Protein AF-A0A4Y3TXR5-F1 (afdb_monomer_lite)

Organism: NCBI:txid104098

Radius of gyration: 16.63 Å; chains: 1; bounding box: 45×36×45 Å

Sequence (121 aa):
MASTDSAPDADRPALVLLSPEGAGVYMGAVWWHALVQGLAAAVTGQDSWSFQVDGNEADGLPFAHVLDCGGSAVHAVMALRQGQQAVVLDAQDAQAMAARTLFRHAGGVVLASRPAIISPY

Secondary structure (DSSP, 8-state):
---------TTSPPPEEEPPTTHHHHT-HHHHHHHHHHHHHHHHT-------------S--SSEEEEE-TT-HHHHHHHHHTT--EEE----SHHHHHHHHHHHHTT-EEESS--S-----

Structure (mmCIF, N/CA/C/O backbone):
data_AF-A0A4Y3TXR5-F1
#
_entry.id   AF-A0A4Y3TXR5-F1
#
loop_
_atom_site.group_PDB
_atom_site.id
_atom_site.type_symbol
_atom_site.label_atom_id
_atom_site.label_alt_id
_atom_site.label_comp_id
_atom_site.label_asym_id
_atom_site.label_entity_id
_atom_site.label_seq_id
_atom_site.pdbx_PDB_ins_code
_atom_site.Cartn_x
_atom_site.Cartn_y
_atom_site.Cartn_z
_atom_site.occupancy
_atom_site.B_iso_or_equiv
_atom_site.auth_seq_id
_atom_site.auth_comp_id
_atom_site.auth_asym_id
_atom_site.auth_atom_id
_atom_site.pdbx_PDB_model_num
ATOM 1 N N . MET A 1 1 ? -31.670 -21.402 31.722 1.00 40.41 1 MET A N 1
ATOM 2 C CA . MET A 1 1 ? -30.860 -20.214 31.384 1.00 40.41 1 MET A CA 1
ATOM 3 C C . MET A 1 1 ? -29.739 -20.698 30.483 1.00 40.41 1 MET A C 1
ATOM 5 O O . MET A 1 1 ? -28.779 -21.255 30.990 1.00 40.41 1 MET A O 1
ATOM 9 N N . ALA A 1 2 ? -29.932 -20.638 29.165 1.00 38.31 2 ALA A N 1
ATOM 10 C CA . ALA A 1 2 ? -28.893 -20.976 28.197 1.00 38.31 2 ALA A CA 1
ATOM 11 C C . ALA A 1 2 ? -28.291 -19.658 27.712 1.00 38.31 2 ALA A C 1
ATOM 13 O O . ALA A 1 2 ? -29.005 -18.829 27.149 1.00 38.31 2 ALA A O 1
ATOM 14 N N . SER A 1 3 ? -27.017 -19.453 28.029 1.00 45.06 3 SER A N 1
ATOM 15 C CA . SER A 1 3 ? -26.212 -18.340 27.548 1.00 45.06 3 SER A CA 1
ATOM 16 C C . SER A 1 3 ? -26.111 -18.433 26.029 1.00 45.06 3 SER A C 1
ATOM 18 O O . SER A 1 3 ? -25.594 -19.414 25.503 1.00 45.06 3 SER A O 1
ATOM 20 N N . THR A 1 4 ? -26.636 -17.433 25.328 1.00 46.66 4 THR A N 1
ATOM 21 C CA . THR A 1 4 ? -26.326 -17.200 23.919 1.00 46.66 4 THR A CA 1
ATOM 22 C C . THR A 1 4 ? -24.864 -16.794 23.824 1.00 46.66 4 THR A C 1
ATOM 24 O O . THR A 1 4 ? -24.488 -15.687 24.204 1.00 46.66 4 THR A O 1
ATOM 27 N N . ASP A 1 5 ? -24.058 -17.741 23.366 1.00 43.84 5 ASP A N 1
ATOM 28 C CA . ASP A 1 5 ? -22.720 -17.536 22.837 1.00 43.84 5 ASP A CA 1
ATOM 29 C C . ASP A 1 5 ? -22.861 -16.658 21.582 1.00 43.84 5 ASP A C 1
ATOM 31 O O . ASP A 1 5 ? -23.285 -17.123 20.521 1.00 43.84 5 ASP A O 1
ATOM 35 N N . SER A 1 6 ? -22.657 -15.347 21.735 1.00 45.59 6 SER A N 1
ATOM 36 C CA . SER A 1 6 ? -22.600 -14.427 20.601 1.00 45.59 6 SER A CA 1
ATOM 37 C C . SER A 1 6 ? -21.316 -14.721 19.838 1.00 45.59 6 SER A C 1
ATOM 39 O O . SER A 1 6 ? -20.242 -14.259 20.221 1.00 45.59 6 SER A O 1
ATOM 41 N N . ALA A 1 7 ? -21.436 -15.504 18.766 1.00 48.53 7 ALA A N 1
ATOM 42 C CA . ALA A 1 7 ? -20.384 -15.652 17.774 1.00 48.53 7 ALA A CA 1
ATOM 43 C C . ALA A 1 7 ? -19.882 -14.256 17.351 1.00 48.53 7 ALA A C 1
ATOM 45 O O . ALA A 1 7 ? -20.708 -13.358 17.150 1.00 48.53 7 ALA A O 1
ATOM 46 N N . PRO A 1 8 ? -18.559 -14.038 17.228 1.00 47.16 8 PRO A N 1
ATOM 47 C CA . PRO A 1 8 ? -18.051 -12.791 16.683 1.00 47.16 8 PRO A CA 1
ATOM 48 C C . PRO A 1 8 ? -18.620 -12.607 15.274 1.00 47.16 8 PRO A C 1
ATOM 50 O O . PRO A 1 8 ? -18.648 -13.548 14.483 1.00 47.16 8 PRO A O 1
ATOM 53 N N . ASP A 1 9 ? -19.102 -11.393 15.023 1.00 47.28 9 ASP A N 1
ATOM 54 C CA . ASP A 1 9 ? -19.707 -10.869 13.798 1.00 47.28 9 ASP A CA 1
ATOM 55 C C . ASP A 1 9 ? -18.770 -11.063 12.586 1.00 47.28 9 ASP A C 1
ATOM 57 O O . ASP A 1 9 ? -18.048 -10.163 12.167 1.00 47.28 9 ASP A O 1
ATOM 61 N N . ALA A 1 10 ? -18.705 -12.295 12.076 1.00 50.12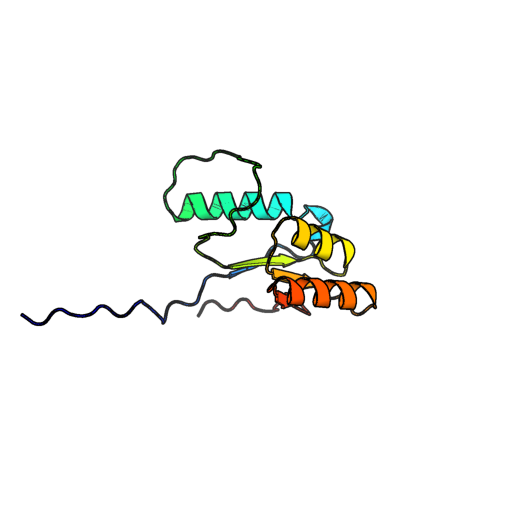 10 ALA A N 1
ATOM 62 C CA . ALA A 1 10 ? -17.794 -12.725 11.016 1.00 50.12 10 ALA A CA 1
ATOM 63 C C . ALA A 1 10 ? -18.252 -12.286 9.613 1.00 50.12 10 ALA A C 1
ATOM 65 O O . ALA A 1 10 ? -17.581 -12.597 8.631 1.00 50.12 10 ALA A O 1
ATOM 66 N N . ASP A 1 11 ? -19.384 -11.583 9.525 1.00 48.06 11 ASP A N 1
ATOM 67 C CA . ASP A 1 11 ? -20.047 -11.235 8.266 1.00 48.06 11 ASP A CA 1
ATOM 68 C C . ASP A 1 11 ? -19.889 -9.752 7.894 1.00 48.06 11 ASP A C 1
ATOM 70 O O . ASP A 1 11 ? -20.295 -9.323 6.814 1.00 48.06 11 ASP A O 1
ATOM 74 N N . ARG A 1 12 ? -19.257 -8.939 8.756 1.00 49.91 12 ARG A N 1
ATOM 75 C CA . ARG A 1 12 ? -18.958 -7.550 8.406 1.00 49.91 12 ARG A CA 1
ATOM 76 C C . ARG A 1 12 ? -17.692 -7.500 7.545 1.00 49.91 12 ARG A C 1
ATOM 78 O O . ARG A 1 12 ? -16.620 -7.865 8.035 1.00 49.91 12 ARG A O 1
ATOM 85 N N . PRO A 1 13 ? -17.762 -7.028 6.286 1.00 54.09 13 PRO A N 1
ATOM 86 C CA . PRO A 1 13 ? -16.573 -6.909 5.457 1.00 54.09 13 PRO A CA 1
ATOM 87 C C . PRO A 1 13 ? -15.577 -5.971 6.143 1.00 54.09 13 PRO A C 1
ATOM 89 O O . PRO A 1 13 ? -15.926 -4.853 6.532 1.00 54.09 13 PRO A O 1
ATOM 92 N N . ALA A 1 14 ? -14.339 -6.437 6.310 1.00 68.00 14 ALA A N 1
ATOM 93 C CA . ALA A 1 14 ? -13.271 -5.629 6.875 1.00 68.00 14 ALA A CA 1
ATOM 94 C C . ALA A 1 14 ? -13.107 -4.356 6.031 1.00 68.00 14 ALA A C 1
ATOM 96 O O . ALA A 1 14 ? -12.879 -4.428 4.821 1.00 68.00 14 ALA A O 1
ATOM 97 N N . LEU A 1 15 ? -13.252 -3.188 6.662 1.00 76.00 15 LEU A N 1
ATOM 98 C CA . LEU A 1 15 ? -13.052 -1.909 5.992 1.00 76.00 15 LEU A CA 1
ATOM 99 C C . LEU A 1 15 ? -11.587 -1.825 5.535 1.00 76.00 15 LEU A C 1
ATOM 101 O O . LEU A 1 15 ? -10.667 -2.098 6.308 1.00 76.00 15 LEU A O 1
ATOM 105 N N . VAL A 1 16 ? -11.378 -1.457 4.271 1.00 84.81 16 VAL A N 1
ATOM 106 C CA . VAL A 1 16 ? -10.049 -1.237 3.693 1.00 84.81 16 VAL A CA 1
ATOM 107 C C . VAL A 1 16 ? -9.977 0.179 3.155 1.00 84.81 16 VAL A C 1
ATOM 109 O O . VAL A 1 16 ? -10.795 0.584 2.330 1.00 84.81 16 VAL A O 1
ATOM 112 N N . LEU A 1 17 ? -8.970 0.925 3.595 1.00 90.31 17 LEU A N 1
ATOM 113 C CA . LEU A 1 17 ? -8.667 2.244 3.062 1.00 90.31 17 LEU A CA 1
ATOM 114 C C . LEU A 1 17 ? -7.583 2.143 2.004 1.00 90.31 17 LEU A C 1
ATOM 116 O O . LEU A 1 17 ? -6.545 1.520 2.214 1.00 90.31 17 LEU A O 1
ATOM 120 N N . LEU A 1 18 ? -7.804 2.804 0.879 1.00 92.75 18 LEU A N 1
ATOM 121 C CA . LEU A 1 18 ? -6.835 2.910 -0.198 1.00 92.75 18 LEU A CA 1
ATOM 122 C C . LEU A 1 18 ? -6.496 4.384 -0.393 1.00 92.75 18 LEU A C 1
ATOM 124 O O . LEU A 1 18 ? -7.392 5.196 -0.634 1.00 92.75 18 LEU A O 1
ATOM 128 N N . SER A 1 19 ? -5.214 4.731 -0.302 1.00 94.00 19 SER A N 1
ATOM 129 C CA . SER A 1 19 ? -4.764 6.101 -0.558 1.00 94.00 19 SER A CA 1
ATOM 130 C C . SER A 1 19 ? -5.097 6.535 -1.994 1.00 94.00 19 SER A C 1
ATOM 132 O O . SER A 1 19 ? -5.291 5.681 -2.866 1.00 94.00 19 SER A O 1
ATOM 134 N N . PRO A 1 20 ? -5.100 7.840 -2.315 1.00 93.31 20 PRO A N 1
ATOM 135 C CA . PRO A 1 20 ? -5.151 8.288 -3.706 1.00 93.31 20 PRO A CA 1
ATOM 136 C C . PRO A 1 20 ? -4.001 7.705 -4.541 1.00 93.31 20 PRO A C 1
ATOM 138 O O . PRO A 1 20 ? -2.998 7.245 -3.988 1.00 93.31 20 PRO A O 1
ATOM 141 N N . GLU A 1 21 ? -4.167 7.694 -5.862 1.00 92.94 21 GLU A N 1
ATOM 142 C CA . GLU A 1 21 ? -3.184 7.153 -6.807 1.00 92.94 21 GLU A CA 1
ATOM 143 C C . GLU A 1 21 ? -1.835 7.867 -6.668 1.00 92.94 21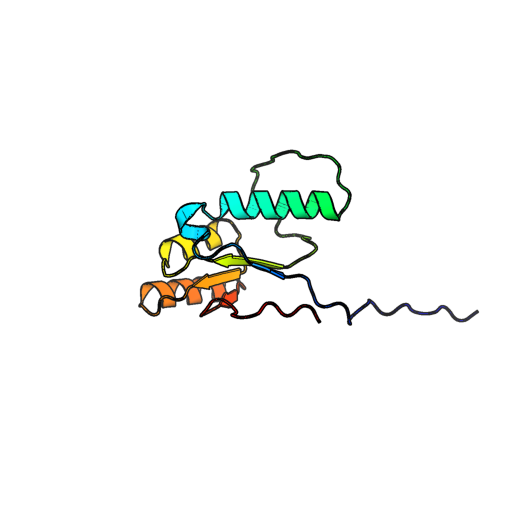 GLU A C 1
ATOM 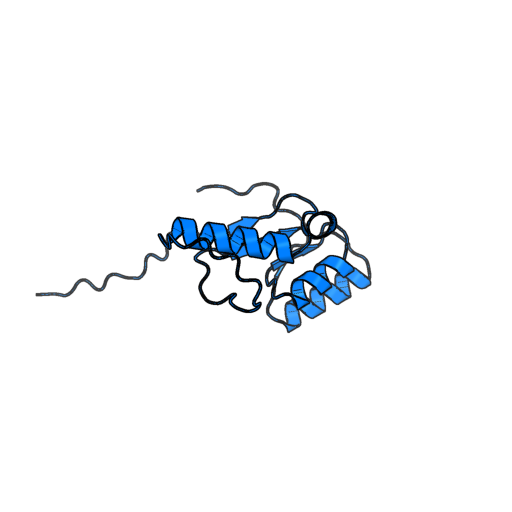145 O O . GLU A 1 21 ? -1.780 9.095 -6.663 1.00 92.94 21 GLU A O 1
ATOM 150 N N . GLY A 1 22 ? -0.750 7.104 -6.505 1.00 92.00 22 GLY A N 1
ATOM 151 C CA . GLY A 1 22 ? 0.600 7.650 -6.356 1.00 92.00 22 GLY A CA 1
ATOM 152 C C . GLY A 1 22 ? 0.892 8.388 -5.041 1.00 92.00 22 GLY A C 1
ATOM 153 O O . GLY A 1 22 ? 1.954 9.004 -4.931 1.00 92.00 22 GLY A O 1
ATOM 154 N N . ALA A 1 23 ? 0.015 8.338 -4.029 1.00 94.75 23 ALA A N 1
ATOM 155 C CA . ALA A 1 23 ? 0.195 9.046 -2.748 1.00 94.75 23 ALA A CA 1
ATOM 156 C C . ALA A 1 23 ? 1.522 8.766 -2.041 1.00 94.75 23 ALA A C 1
ATOM 158 O O . ALA A 1 23 ? 2.093 9.665 -1.418 1.00 94.75 23 ALA A O 1
ATOM 159 N N . GLY A 1 24 ? 2.063 7.561 -2.192 1.00 93.38 24 GLY A N 1
ATOM 160 C CA . GLY A 1 24 ? 3.372 7.205 -1.659 1.00 93.38 24 GLY A CA 1
ATOM 161 C C . GLY A 1 24 ? 4.524 7.999 -2.276 1.00 93.38 24 GLY A C 1
ATOM 162 O O . GLY A 1 24 ? 5.544 8.164 -1.617 1.00 93.38 24 GLY A O 1
ATOM 163 N N . VAL A 1 25 ? 4.360 8.510 -3.499 1.00 93.31 25 VAL A N 1
ATOM 164 C CA . VAL A 1 25 ? 5.370 9.313 -4.204 1.00 93.31 25 VAL A CA 1
ATOM 165 C C . VAL A 1 25 ? 5.227 10.800 -3.884 1.00 93.31 25 VAL A C 1
ATOM 167 O O . VAL A 1 25 ? 6.235 11.459 -3.649 1.00 93.31 25 VAL A O 1
ATOM 170 N N . TYR A 1 26 ? 4.003 11.343 -3.868 1.00 93.12 26 TYR A N 1
ATOM 171 C CA . TYR A 1 26 ? 3.810 12.794 -3.723 1.00 93.12 26 TYR A CA 1
ATOM 172 C C . TYR A 1 26 ? 3.601 13.269 -2.273 1.00 93.12 26 TYR A C 1
ATOM 174 O O . TYR A 1 26 ? 4.032 14.373 -1.949 1.00 93.12 26 TYR A O 1
ATOM 182 N N . MET A 1 27 ? 2.991 12.462 -1.392 1.00 94.62 27 MET A N 1
ATOM 183 C CA . MET A 1 27 ? 2.839 12.795 0.044 1.00 94.62 27 MET A CA 1
ATOM 184 C C . MET A 1 27 ? 3.778 11.997 0.942 1.00 94.62 27 MET A C 1
ATOM 186 O O . MET A 1 27 ? 4.181 12.473 2.003 1.00 94.62 27 MET A O 1
ATOM 190 N N . GLY A 1 28 ? 4.092 10.765 0.541 1.00 92.19 28 GLY A N 1
ATOM 191 C CA . GLY A 1 28 ? 4.875 9.834 1.341 1.00 92.19 28 GLY A CA 1
ATOM 192 C C . GLY A 1 28 ? 4.057 9.060 2.380 1.00 92.19 28 GLY A C 1
ATOM 193 O O . GLY A 1 28 ? 2.915 9.386 2.711 1.00 92.19 28 GLY A O 1
ATOM 194 N N . ALA A 1 29 ? 4.672 8.000 2.906 1.00 92.44 29 ALA A N 1
ATOM 195 C CA . ALA A 1 29 ? 4.035 7.080 3.848 1.00 92.44 29 ALA A CA 1
ATOM 196 C C . ALA A 1 29 ? 3.787 7.693 5.240 1.00 92.44 29 ALA A C 1
ATOM 198 O O . ALA A 1 29 ? 2.776 7.380 5.858 1.00 92.44 29 ALA A O 1
ATOM 199 N N . VAL A 1 30 ? 4.627 8.631 5.696 1.00 92.19 30 VAL A N 1
ATOM 200 C CA . VAL A 1 30 ? 4.420 9.342 6.974 1.00 92.19 30 VAL A CA 1
ATOM 201 C C . VAL A 1 30 ? 3.084 10.085 6.991 1.00 92.19 30 VAL A C 1
ATOM 203 O O . VAL A 1 30 ? 2.320 9.964 7.946 1.00 92.19 30 VAL A O 1
ATOM 206 N N . TRP A 1 31 ? 2.778 10.825 5.921 1.00 93.81 31 TRP A N 1
ATOM 207 C CA . TRP A 1 31 ? 1.501 11.526 5.798 1.00 93.81 31 TRP A CA 1
ATOM 208 C C . TRP A 1 31 ? 0.321 10.550 5.827 1.00 93.81 31 TRP A C 1
ATOM 210 O O . TRP A 1 31 ? -0.672 10.794 6.511 1.00 93.81 31 TRP A O 1
ATOM 220 N N . TRP A 1 32 ? 0.443 9.433 5.108 1.00 94.94 32 TRP A N 1
ATOM 221 C CA . TRP A 1 32 ? -0.613 8.430 5.046 1.00 94.94 32 TRP A CA 1
ATOM 222 C C . TRP A 1 32 ? -0.888 7.800 6.411 1.00 94.94 32 TRP A C 1
ATOM 224 O O . TRP A 1 32 ? -2.045 7.711 6.817 1.00 94.94 32 TRP A O 1
ATOM 234 N N . HIS A 1 33 ? 0.161 7.431 7.148 1.00 92.00 33 HIS A N 1
ATOM 235 C CA . HIS A 1 33 ? 0.023 6.902 8.502 1.00 92.00 33 HIS A CA 1
ATOM 236 C C . HIS A 1 33 ? -0.642 7.908 9.442 1.00 92.00 33 HIS A C 1
ATOM 238 O O . HIS A 1 33 ? -1.581 7.535 10.140 1.00 92.00 33 HIS A O 1
ATOM 244 N N . ALA A 1 34 ? -0.241 9.182 9.404 1.00 91.50 34 ALA A N 1
ATOM 245 C CA . ALA A 1 34 ? -0.863 10.215 10.231 1.00 91.50 34 ALA A CA 1
ATOM 246 C C . ALA A 1 34 ? -2.365 10.382 9.930 1.00 91.50 34 ALA A C 1
ATOM 248 O O . ALA A 1 34 ? -3.176 10.516 10.848 1.00 91.50 34 ALA A O 1
ATOM 249 N N . LEU A 1 35 ? -2.757 10.331 8.651 1.00 92.25 35 LEU A N 1
ATOM 250 C CA . LEU A 1 35 ? -4.165 10.395 8.245 1.00 92.25 35 LEU A CA 1
ATOM 251 C C . LEU A 1 35 ? -4.952 9.183 8.757 1.00 92.25 35 LEU A C 1
ATOM 253 O O . LEU A 1 35 ? -6.036 9.343 9.317 1.00 92.25 35 LEU A O 1
ATOM 257 N N . VAL A 1 36 ? -4.404 7.981 8.580 1.00 90.94 36 VAL A N 1
ATOM 258 C CA . VAL A 1 36 ? -5.018 6.723 9.025 1.00 90.94 36 VAL A CA 1
ATOM 259 C C . VAL A 1 36 ? -5.186 6.695 10.545 1.00 90.94 36 VAL A C 1
ATOM 261 O O . VAL A 1 36 ? -6.263 6.349 11.027 1.00 90.94 36 VAL A O 1
ATOM 264 N N . GLN A 1 37 ? -4.172 7.123 11.295 1.00 87.75 37 GLN A N 1
ATOM 265 C CA . GLN A 1 37 ? -4.235 7.235 12.752 1.00 87.75 37 GLN A CA 1
ATOM 266 C C . GLN A 1 37 ? -5.299 8.247 13.199 1.00 87.75 37 GLN A C 1
ATOM 268 O O . GLN A 1 37 ? -6.112 7.938 14.069 1.00 87.75 37 GLN A O 1
ATOM 273 N N . GLY A 1 38 ? -5.357 9.424 12.566 1.00 86.25 38 GLY A N 1
ATOM 274 C CA . GLY A 1 38 ? -6.378 10.433 12.865 1.00 86.25 38 GLY A CA 1
ATOM 275 C C . GLY A 1 38 ? -7.804 9.948 12.581 1.00 86.25 38 GLY A C 1
ATOM 276 O O . GLY A 1 38 ? -8.720 10.220 13.359 1.00 86.25 38 GLY A O 1
ATOM 277 N N . LEU A 1 39 ? -7.996 9.186 11.501 1.00 87.31 39 LEU A N 1
ATOM 278 C CA . LEU A 1 39 ? -9.284 8.573 11.183 1.00 87.31 39 LEU A CA 1
ATOM 279 C C . LEU A 1 39 ? -9.651 7.465 12.175 1.00 87.31 39 LEU A C 1
ATOM 281 O O . LEU A 1 39 ? -10.804 7.389 12.590 1.00 87.31 39 LEU A O 1
ATOM 285 N N . ALA A 1 40 ? -8.692 6.627 12.574 1.00 85.19 40 ALA A N 1
ATOM 286 C CA . ALA A 1 40 ? -8.930 5.600 13.580 1.00 85.19 40 ALA A CA 1
ATOM 287 C C . ALA A 1 40 ? -9.388 6.224 14.902 1.00 85.19 40 ALA A C 1
ATOM 289 O O . ALA A 1 40 ? -10.436 5.829 15.403 1.00 85.19 40 ALA A O 1
ATOM 290 N N . ALA A 1 41 ? -8.692 7.258 15.388 1.00 82.31 41 ALA A N 1
ATOM 291 C CA . ALA A 1 41 ? -9.081 7.992 16.594 1.00 82.31 41 ALA A CA 1
ATOM 292 C C . ALA A 1 41 ? -10.497 8.592 16.488 1.00 82.31 41 ALA A C 1
ATOM 294 O O . ALA A 1 41 ? -11.300 8.467 17.413 1.00 82.31 41 ALA A O 1
ATOM 295 N N . ALA A 1 42 ? -10.834 9.185 15.336 1.00 81.62 42 ALA A N 1
ATOM 296 C CA . ALA A 1 42 ? -12.160 9.755 15.097 1.00 81.62 42 ALA A CA 1
ATOM 297 C C . ALA A 1 42 ? -13.278 8.696 15.085 1.00 81.62 42 ALA A C 1
ATOM 299 O O . ALA A 1 42 ? -14.381 8.960 15.561 1.00 81.62 42 ALA A O 1
ATOM 300 N N . VAL A 1 43 ? -13.013 7.499 14.550 1.00 79.50 43 VAL A N 1
ATOM 301 C CA . VAL A 1 43 ? -14.005 6.411 14.457 1.00 79.50 43 VAL A CA 1
ATOM 302 C C . VAL A 1 43 ? -14.155 5.651 15.779 1.00 79.50 43 VAL A C 1
ATOM 304 O O . VAL A 1 43 ? -15.249 5.177 16.082 1.00 79.50 43 VAL A O 1
ATOM 307 N N . THR A 1 44 ? -13.096 5.542 16.585 1.00 76.31 44 THR A N 1
ATOM 308 C CA . THR A 1 44 ? -13.126 4.858 17.892 1.00 76.31 44 THR A CA 1
ATOM 309 C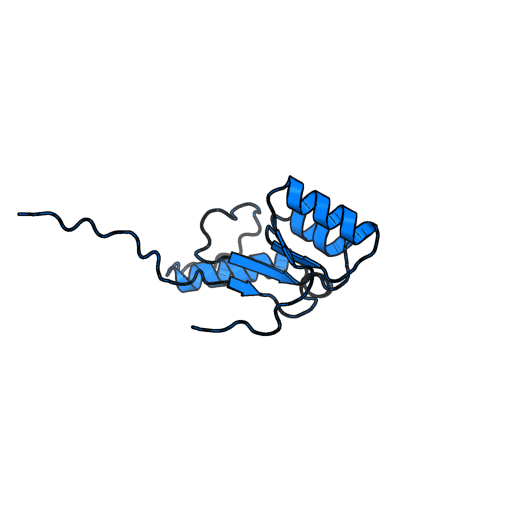 C . THR A 1 44 ? -13.591 5.753 19.045 1.00 76.31 44 THR A C 1
ATOM 311 O O . THR A 1 44 ? -13.723 5.269 20.168 1.00 76.31 44 THR A O 1
ATOM 314 N N . GLY A 1 45 ? -13.879 7.035 18.789 1.00 68.19 45 GLY A N 1
ATOM 315 C CA . GLY A 1 45 ? -14.322 7.987 19.814 1.00 68.19 45 GLY A CA 1
ATOM 316 C C . GLY A 1 45 ? -13.197 8.459 20.741 1.00 68.19 45 GLY A C 1
ATOM 317 O O . GLY A 1 45 ? -13.459 8.854 21.876 1.00 68.19 45 GLY A O 1
ATOM 318 N N . GLN A 1 46 ? -11.940 8.399 20.290 1.00 62.81 46 GLN A N 1
ATOM 319 C CA . GLN A 1 46 ? -10.824 9.030 20.988 1.00 62.81 46 GLN A CA 1
ATOM 320 C C . GLN A 1 46 ? -10.761 10.512 20.594 1.00 62.81 46 GLN A C 1
ATOM 322 O O . GLN A 1 46 ? -10.189 10.881 19.572 1.00 62.81 46 GLN A O 1
ATOM 327 N N . ASP A 1 47 ? -11.322 11.375 21.442 1.00 48.94 47 ASP A N 1
ATOM 328 C CA . ASP A 1 47 ? -11.418 12.832 21.229 1.00 48.94 47 ASP A CA 1
ATOM 329 C C . ASP A 1 47 ? -10.068 13.585 21.272 1.00 48.94 47 ASP A C 1
ATOM 331 O O . ASP A 1 47 ? -10.015 14.806 21.111 1.00 48.94 47 ASP A O 1
ATOM 335 N N . SER A 1 48 ? -8.950 12.888 21.492 1.00 49.50 48 SER A N 1
ATOM 336 C CA . SER A 1 48 ? -7.623 13.499 21.589 1.00 49.50 48 SER A CA 1
ATOM 337 C C . SER A 1 48 ? -6.875 13.397 20.262 1.00 49.50 48 SER A C 1
ATOM 339 O O . SER A 1 48 ? -6.127 12.450 20.024 1.00 49.50 48 SER A O 1
ATOM 341 N N . TRP A 1 49 ? -7.031 14.407 19.403 1.00 45.09 49 TRP A N 1
ATOM 342 C CA . TRP A 1 49 ? -6.122 14.649 18.277 1.00 45.09 49 TRP A CA 1
ATOM 343 C C . TRP A 1 49 ? -4.743 15.096 18.798 1.00 45.09 49 TRP A C 1
ATOM 345 O O . TRP A 1 49 ? -4.415 16.282 18.818 1.00 45.09 49 TRP A O 1
ATOM 355 N N . SER A 1 50 ? -3.918 14.146 19.236 1.00 47.91 50 SER A N 1
ATOM 356 C CA . SER A 1 50 ? -2.490 14.364 19.482 1.00 47.91 50 SER A CA 1
ATOM 357 C C . SER A 1 50 ? -1.693 13.830 18.296 1.00 47.91 50 SER A C 1
ATOM 359 O O . SER A 1 50 ? -1.648 12.626 18.059 1.00 47.91 50 SER A O 1
ATOM 361 N N . PHE A 1 51 ? -1.065 14.732 17.539 1.00 41.69 51 PHE A N 1
ATOM 362 C CA . PHE A 1 51 ? -0.135 14.381 16.466 1.00 41.69 51 PHE A CA 1
ATOM 363 C C . PHE A 1 51 ? 1.155 13.840 17.093 1.00 41.69 51 PHE A C 1
ATOM 365 O O . PHE A 1 51 ? 2.074 14.602 17.390 1.00 41.69 51 PHE A O 1
ATOM 372 N N . GLN A 1 52 ? 1.199 12.537 17.365 1.00 43.34 52 GLN A N 1
ATOM 373 C CA . GLN A 1 52 ? 2.392 11.877 17.878 1.00 43.34 52 GLN A CA 1
ATOM 374 C C . GLN A 1 52 ? 3.077 11.140 16.728 1.00 43.34 52 GLN A C 1
ATOM 376 O O . GLN A 1 52 ? 2.559 10.168 16.188 1.00 43.34 52 GLN A O 1
ATOM 381 N N . VAL A 1 53 ? 4.241 11.649 16.326 1.00 43.12 53 VAL A N 1
ATOM 382 C CA . VAL A 1 53 ? 5.119 11.041 15.314 1.00 43.12 53 VAL A CA 1
ATOM 383 C C . VAL A 1 53 ? 6.128 10.145 16.027 1.00 43.12 53 VAL A C 1
ATOM 385 O O . VAL A 1 53 ? 7.330 10.291 15.852 1.00 43.12 53 VAL A O 1
ATOM 388 N N . ASP A 1 54 ? 5.639 9.235 16.863 1.00 41.56 54 ASP A N 1
ATOM 389 C CA . ASP A 1 54 ? 6.461 8.159 17.405 1.00 41.56 54 ASP A CA 1
ATOM 390 C C . ASP A 1 54 ? 5.958 6.870 16.764 1.00 41.56 54 ASP A C 1
ATOM 392 O O . ASP A 1 54 ? 4.856 6.391 17.017 1.00 41.56 54 ASP A O 1
ATOM 396 N N . GLY A 1 55 ? 6.730 6.411 15.782 1.00 51.09 55 GLY A N 1
ATOM 397 C CA . GLY A 1 55 ? 6.367 5.304 14.917 1.00 51.09 55 GLY A CA 1
ATOM 398 C C . GLY A 1 55 ? 6.251 3.979 15.663 1.00 51.09 55 GLY A C 1
ATOM 399 O O . GLY A 1 55 ? 6.944 3.739 16.648 1.00 51.09 55 GLY A O 1
ATOM 400 N N . ASN A 1 56 ? 5.453 3.099 15.055 1.00 49.22 56 ASN A N 1
ATOM 401 C CA . ASN A 1 56 ? 5.261 1.685 15.377 1.00 49.22 56 ASN A CA 1
ATOM 402 C C . ASN A 1 56 ? 4.100 1.325 16.318 1.00 49.22 56 ASN A C 1
ATOM 404 O O . ASN A 1 56 ? 4.299 0.600 17.285 1.00 49.22 56 ASN A O 1
ATOM 408 N N . GLU A 1 57 ? 2.876 1.699 15.943 1.00 47.50 57 GLU A N 1
ATOM 409 C CA . GLU A 1 57 ? 1.671 0.960 16.344 1.00 47.50 57 GLU A CA 1
ATOM 410 C C . GLU A 1 57 ? 0.769 0.758 15.116 1.00 47.50 57 GLU A C 1
ATOM 412 O O . GLU A 1 57 ? -0.188 1.485 14.873 1.00 47.50 57 GLU A O 1
ATOM 417 N N . ALA A 1 58 ? 1.107 -0.248 14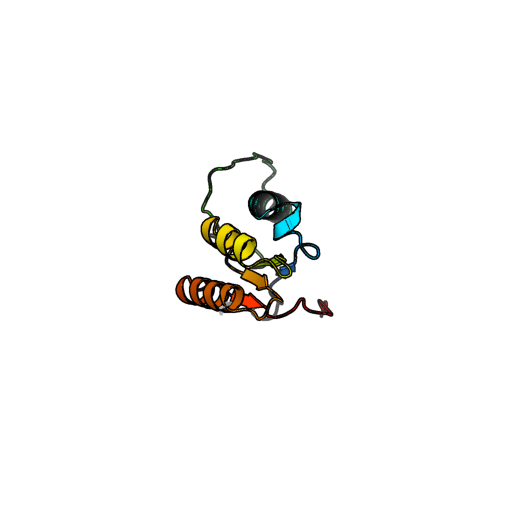.302 1.00 48.50 58 ALA A N 1
ATOM 418 C CA . ALA A 1 58 ? 0.123 -0.922 13.447 1.00 48.50 58 ALA A CA 1
ATOM 419 C C . ALA A 1 58 ? -0.714 -1.937 14.261 1.00 48.50 58 ALA A C 1
ATOM 421 O O . ALA A 1 58 ? -1.437 -2.749 13.688 1.00 48.50 58 ALA A O 1
ATOM 422 N N . ASP A 1 59 ? -0.606 -1.903 15.593 1.00 45.62 59 ASP A N 1
ATOM 423 C CA . ASP A 1 59 ? -1.423 -2.690 16.502 1.00 45.62 59 ASP A CA 1
ATOM 424 C C . ASP A 1 59 ? -2.773 -1.989 16.686 1.00 45.62 59 ASP A C 1
ATOM 426 O O . ASP A 1 59 ? -2.885 -0.946 17.322 1.00 45.62 59 ASP A O 1
ATOM 430 N N . GLY A 1 60 ? -3.821 -2.578 16.109 1.00 57.03 60 GLY A N 1
ATOM 431 C CA . GLY A 1 60 ? -5.199 -2.292 16.513 1.00 57.03 60 GLY A CA 1
ATOM 432 C C . GLY A 1 60 ? -5.974 -1.270 15.683 1.00 57.03 60 GLY A C 1
ATOM 433 O O . GLY A 1 60 ? -7.046 -0.849 16.120 1.00 57.03 60 GLY A O 1
ATOM 434 N N . LEU A 1 61 ? -5.509 -0.890 14.486 1.00 67.06 61 LEU A N 1
ATOM 435 C CA . LEU A 1 61 ? -6.362 -0.117 13.576 1.00 67.06 61 LEU A CA 1
ATOM 436 C C . LEU A 1 61 ? -7.624 -0.931 13.233 1.00 67.06 61 LEU A C 1
ATOM 438 O O . LEU A 1 61 ? -7.514 -2.103 12.867 1.00 67.06 61 LEU A O 1
ATOM 442 N N . PRO A 1 62 ? -8.828 -0.331 13.292 1.00 71.75 62 PRO A N 1
ATOM 443 C CA . PRO A 1 62 ? -10.076 -1.053 13.034 1.00 71.75 62 PRO A CA 1
ATOM 444 C C . PRO A 1 62 ? -10.286 -1.391 11.546 1.00 71.75 62 PRO A C 1
ATOM 446 O O . PRO A 1 62 ? -11.334 -1.912 11.168 1.00 71.75 62 PRO A O 1
ATOM 449 N N . PHE A 1 63 ? -9.319 -1.064 10.688 1.00 81.62 63 PHE A N 1
ATOM 450 C CA . PHE A 1 63 ? -9.358 -1.266 9.247 1.00 81.62 63 PHE A CA 1
ATOM 451 C C . PHE A 1 63 ? -7.953 -1.506 8.690 1.00 81.62 63 PHE A C 1
ATOM 453 O O . PHE A 1 63 ? -6.958 -1.002 9.214 1.00 81.62 63 PHE A O 1
ATOM 460 N N . ALA A 1 64 ? -7.877 -2.234 7.577 1.00 86.00 64 ALA A N 1
ATOM 461 C CA . ALA A 1 64 ? -6.640 -2.336 6.810 1.00 86.00 64 ALA A CA 1
ATOM 462 C C . ALA A 1 64 ? -6.429 -1.057 5.983 1.00 86.00 64 ALA A C 1
ATOM 464 O O . ALA A 1 64 ? -7.389 -0.411 5.561 1.00 86.00 64 ALA A O 1
ATOM 465 N N . HIS A 1 65 ? -5.177 -0.692 5.707 1.00 91.31 65 HIS A N 1
ATOM 466 C CA . HIS A 1 65 ? -4.858 0.480 4.889 1.00 91.31 65 HIS A CA 1
ATOM 467 C C . HIS A 1 65 ? -3.755 0.175 3.874 1.00 91.31 65 HIS A C 1
ATOM 469 O O . HIS A 1 65 ? -2.737 -0.437 4.194 1.00 91.31 65 HIS A O 1
ATOM 475 N N . VAL A 1 66 ? -3.951 0.633 2.640 1.00 94.19 66 VAL A N 1
ATOM 476 C CA . VAL A 1 66 ? -3.074 0.393 1.494 1.00 94.19 66 VAL A CA 1
ATOM 477 C C . VAL A 1 66 ? -2.561 1.726 0.964 1.00 94.19 66 VAL A C 1
ATOM 479 O O . VAL A 1 66 ? -3.353 2.618 0.650 1.00 94.19 66 VAL A O 1
ATOM 482 N N . LEU A 1 67 ? -1.240 1.847 0.839 1.00 96.06 67 LEU A N 1
ATOM 483 C CA . LEU A 1 67 ? -0.598 3.009 0.228 1.00 96.06 67 LEU A CA 1
ATOM 484 C C . LEU A 1 67 ? -0.275 2.740 -1.241 1.00 96.06 67 LEU A C 1
ATOM 486 O O . LEU A 1 67 ? 0.392 1.767 -1.579 1.00 96.06 67 LEU A O 1
ATOM 490 N N . ASP A 1 68 ? -0.706 3.626 -2.121 1.00 96.19 68 ASP A N 1
ATOM 491 C CA . ASP A 1 68 ? -0.408 3.560 -3.542 1.00 96.19 68 ASP A CA 1
ATOM 492 C C . ASP A 1 68 ? 0.945 4.218 -3.845 1.00 96.19 68 ASP A C 1
ATOM 494 O O . ASP A 1 68 ? 1.098 5.435 -3.730 1.00 96.19 68 ASP A O 1
ATOM 498 N N . CYS A 1 69 ? 1.945 3.409 -4.203 1.00 95.62 69 CYS A N 1
ATOM 499 C CA . CYS A 1 69 ? 3.288 3.868 -4.563 1.00 95.62 69 CYS A CA 1
ATOM 500 C C . CYS A 1 69 ? 3.481 4.021 -6.083 1.00 95.62 69 CYS A C 1
ATOM 502 O O . CYS A 1 69 ? 4.603 4.314 -6.516 1.00 95.62 69 CYS A O 1
ATOM 504 N N . GLY A 1 70 ? 2.428 3.817 -6.887 1.00 92.31 70 GLY A N 1
ATOM 505 C CA . GLY A 1 70 ? 2.497 3.775 -8.348 1.00 92.31 70 GLY A CA 1
ATOM 506 C C . GLY A 1 70 ? 3.624 2.863 -8.836 1.00 92.31 70 GLY A C 1
ATOM 507 O O . GLY A 1 70 ? 3.796 1.750 -8.336 1.00 92.31 70 GLY A O 1
ATOM 508 N N . GLY A 1 71 ? 4.451 3.380 -9.746 1.00 93.81 71 GLY A N 1
ATOM 509 C CA . GLY A 1 71 ? 5.602 2.660 -10.299 1.00 93.81 71 GLY A CA 1
ATOM 510 C C . GLY A 1 71 ? 6.895 2.750 -9.488 1.00 93.81 71 GLY A C 1
ATOM 511 O O . GLY A 1 71 ? 7.939 2.305 -9.959 1.00 93.81 71 GLY A O 1
ATOM 512 N N . SER A 1 72 ? 6.893 3.348 -8.292 1.00 95.25 72 SER A N 1
ATOM 513 C CA . SER A 1 72 ? 8.140 3.624 -7.572 1.00 95.25 72 SER A CA 1
ATOM 514 C C . SER A 1 72 ? 8.482 2.563 -6.524 1.00 95.25 72 SER A C 1
ATOM 516 O O . SER A 1 72 ? 8.053 2.629 -5.369 1.00 95.25 72 SER A O 1
ATOM 518 N N . ALA A 1 73 ? 9.359 1.626 -6.893 1.00 95.56 73 ALA A N 1
ATOM 519 C CA . ALA A 1 73 ? 9.874 0.606 -5.976 1.00 95.56 73 ALA A CA 1
ATOM 520 C C . ALA A 1 73 ? 10.590 1.205 -4.748 1.00 95.56 73 ALA A C 1
ATOM 522 O O . ALA A 1 73 ? 10.480 0.674 -3.643 1.00 95.56 73 ALA A O 1
ATOM 523 N N . VAL A 1 74 ? 11.286 2.336 -4.918 1.00 95.50 74 VAL A N 1
ATOM 524 C CA . VAL A 1 74 ? 11.978 3.035 -3.821 1.00 95.50 74 VAL A CA 1
ATOM 525 C C . VAL A 1 74 ? 10.983 3.526 -2.770 1.00 95.50 74 VAL A C 1
ATOM 527 O O . VAL A 1 74 ? 11.182 3.275 -1.582 1.00 95.50 74 VAL A O 1
ATOM 530 N N . HIS A 1 75 ? 9.887 4.166 -3.188 1.00 95.94 75 HIS A N 1
ATOM 531 C CA . HIS A 1 75 ? 8.863 4.644 -2.256 1.00 95.94 75 HIS A CA 1
ATOM 532 C C . HIS A 1 75 ? 8.129 3.486 -1.576 1.00 95.94 75 HIS A C 1
ATOM 534 O O . HIS A 1 75 ? 7.850 3.576 -0.383 1.00 95.94 75 HIS A O 1
ATOM 540 N N . ALA A 1 76 ? 7.904 2.371 -2.279 1.00 95.88 76 ALA A N 1
ATOM 541 C CA . ALA A 1 76 ? 7.345 1.163 -1.674 1.00 95.88 76 ALA A CA 1
ATOM 542 C C . ALA A 1 76 ? 8.252 0.605 -0.562 1.00 95.88 76 ALA A C 1
ATOM 544 O O . ALA A 1 76 ? 7.787 0.333 0.544 1.00 95.88 76 ALA A O 1
ATOM 545 N N . VAL A 1 77 ? 9.560 0.481 -0.808 1.00 96.31 77 VAL A N 1
ATOM 546 C CA . VAL A 1 77 ? 10.515 0.007 0.213 1.00 96.31 77 VAL A CA 1
ATOM 547 C C . VAL A 1 77 ? 10.630 0.992 1.380 1.00 96.31 77 VAL A C 1
ATOM 549 O O . VAL A 1 77 ? 10.717 0.569 2.532 1.00 96.31 77 VAL A O 1
ATOM 552 N N . MET A 1 78 ? 10.599 2.300 1.116 1.00 95.19 78 MET A N 1
ATOM 553 C CA . MET A 1 78 ? 10.585 3.310 2.177 1.00 95.19 78 MET A CA 1
ATOM 554 C C . MET A 1 78 ? 9.311 3.241 3.022 1.00 95.19 78 MET A C 1
ATOM 556 O O . MET A 1 78 ? 9.398 3.338 4.244 1.00 95.19 78 MET A O 1
ATOM 560 N N . ALA A 1 79 ? 8.152 3.011 2.404 1.00 95.06 79 ALA A N 1
ATOM 561 C CA . ALA A 1 79 ? 6.903 2.787 3.121 1.00 95.06 79 ALA A CA 1
ATOM 562 C C . ALA A 1 79 ? 6.996 1.547 4.023 1.00 95.06 79 ALA A C 1
ATOM 564 O O . ALA A 1 79 ? 6.644 1.623 5.20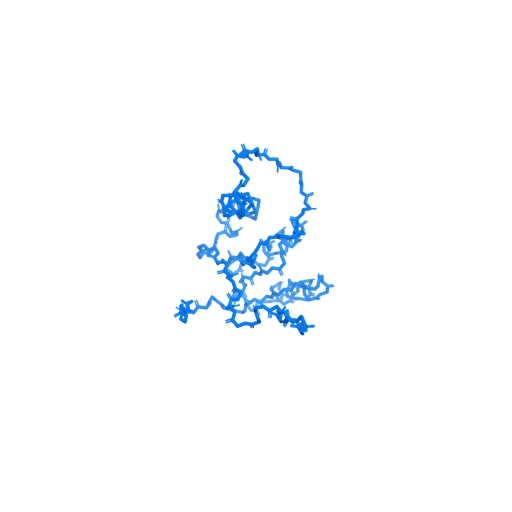0 1.00 95.06 79 ALA A O 1
ATOM 565 N N . LEU A 1 80 ? 7.560 0.441 3.518 1.00 94.94 80 LEU A N 1
ATOM 566 C CA . LEU A 1 80 ? 7.799 -0.767 4.315 1.00 94.94 80 LEU A CA 1
ATOM 567 C C . LEU A 1 80 ? 8.662 -0.478 5.551 1.00 94.94 80 LEU A C 1
ATOM 569 O O . LEU A 1 80 ? 8.346 -0.919 6.652 1.00 94.94 80 LEU A O 1
ATOM 573 N N . ARG A 1 81 ? 9.740 0.300 5.388 1.00 93.56 81 ARG A N 1
ATOM 574 C CA . ARG A 1 81 ? 10.610 0.720 6.504 1.00 93.56 81 ARG A CA 1
ATOM 575 C C . ARG A 1 81 ? 9.880 1.551 7.558 1.00 93.56 81 ARG A C 1
ATOM 577 O O . ARG A 1 81 ? 10.322 1.576 8.699 1.00 93.56 81 ARG A O 1
ATOM 584 N N . GLN A 1 82 ? 8.796 2.216 7.176 1.00 91.38 82 GLN A N 1
ATOM 585 C CA . GLN A 1 82 ? 7.965 3.031 8.059 1.00 91.38 82 GLN A CA 1
ATOM 586 C C . GLN A 1 82 ? 6.799 2.241 8.673 1.00 91.38 82 GLN A C 1
ATOM 588 O O . GLN A 1 82 ? 5.960 2.836 9.340 1.00 91.38 82 GLN A O 1
ATOM 593 N N . GLY A 1 83 ? 6.739 0.923 8.457 1.00 90.75 83 GLY A N 1
ATOM 594 C CA . GLY A 1 83 ? 5.703 0.049 9.011 1.00 90.75 83 GLY A CA 1
ATOM 595 C C . GLY A 1 83 ? 4.492 -0.158 8.103 1.00 90.75 83 GLY A C 1
ATOM 596 O O . GLY A 1 83 ? 3.548 -0.828 8.512 1.00 90.75 83 GLY A O 1
ATOM 597 N N . GLN A 1 84 ? 4.500 0.362 6.869 1.00 93.62 84 GLN A N 1
ATOM 598 C CA . GLN A 1 84 ? 3.407 0.115 5.928 1.00 93.62 84 GLN A CA 1
ATOM 599 C C . GLN A 1 84 ? 3.376 -1.371 5.554 1.00 93.62 84 GLN A C 1
ATOM 601 O O . GLN A 1 84 ? 4.340 -1.905 5.001 1.00 93.62 84 GLN A O 1
ATOM 606 N N . GLN A 1 85 ? 2.248 -2.028 5.818 1.00 91.69 85 GLN A N 1
ATOM 607 C CA . GLN A 1 85 ? 2.094 -3.467 5.590 1.00 91.69 85 GLN A CA 1
ATOM 608 C C . GLN A 1 85 ? 1.482 -3.803 4.230 1.00 91.69 85 GLN A C 1
ATOM 610 O O . GLN A 1 85 ? 1.697 -4.901 3.729 1.00 91.69 85 GLN A O 1
ATOM 615 N N . ALA A 1 86 ? 0.749 -2.877 3.607 1.00 93.19 86 ALA A N 1
ATOM 616 C CA . ALA A 1 86 ? 0.142 -3.096 2.295 1.00 93.19 86 ALA A CA 1
ATOM 617 C C . ALA A 1 86 ? 0.398 -1.938 1.323 1.00 93.19 86 ALA A C 1
ATOM 619 O O . ALA A 1 86 ? 0.173 -0.779 1.675 1.00 93.19 86 ALA A O 1
ATOM 620 N N . VAL A 1 87 ? 0.831 -2.231 0.095 1.00 96.00 87 VAL A N 1
ATOM 621 C CA . VAL A 1 87 ? 1.054 -1.202 -0.940 1.00 96.00 87 VAL A CA 1
ATOM 622 C C . VAL A 1 87 ? 0.527 -1.603 -2.314 1.00 96.00 87 VAL A C 1
ATOM 624 O O . VAL A 1 87 ? 0.470 -2.789 -2.636 1.00 96.00 87 VAL A O 1
ATOM 627 N N . VAL A 1 88 ? 0.193 -0.616 -3.147 1.00 96.25 88 VAL A N 1
ATOM 628 C CA . VAL A 1 88 ? 0.087 -0.795 -4.605 1.00 96.25 88 VAL A CA 1
ATOM 629 C C . VAL A 1 88 ? 1.442 -0.471 -5.223 1.00 96.25 88 VAL A C 1
ATOM 631 O O . VAL A 1 88 ? 2.010 0.587 -4.955 1.00 96.25 88 VAL A O 1
ATOM 634 N N . LEU A 1 89 ? 1.952 -1.391 -6.039 1.00 96.19 89 LEU A N 1
ATOM 635 C CA . LEU A 1 89 ? 3.169 -1.209 -6.824 1.00 96.19 89 LEU A CA 1
ATOM 636 C C . LEU A 1 89 ? 2.953 -1.826 -8.208 1.00 96.19 89 LEU A C 1
ATOM 638 O O . LEU A 1 89 ? 2.998 -3.056 -8.356 1.00 96.19 89 LEU A O 1
ATOM 642 N N . ASP A 1 90 ? 2.711 -0.974 -9.202 1.00 93.12 90 ASP A N 1
ATOM 643 C CA . ASP A 1 90 ? 2.333 -1.380 -10.564 1.00 93.12 90 ASP A CA 1
ATOM 644 C C . ASP A 1 90 ? 3.536 -1.708 -11.470 1.00 93.12 90 ASP A C 1
ATOM 646 O O . ASP A 1 90 ? 3.411 -2.481 -12.426 1.00 93.12 90 ASP A O 1
ATOM 650 N N . ALA A 1 91 ? 4.725 -1.216 -11.112 1.00 92.69 91 ALA A N 1
ATOM 651 C CA . ALA A 1 91 ? 5.962 -1.459 -11.844 1.00 92.69 91 ALA A CA 1
ATOM 652 C C . ALA A 1 91 ? 6.311 -2.952 -11.922 1.00 92.69 91 ALA A C 1
ATOM 654 O O . ALA A 1 91 ? 6.091 -3.722 -10.987 1.00 92.69 91 ALA A O 1
ATOM 655 N N . GLN A 1 92 ? 6.889 -3.374 -13.047 1.00 92.00 92 GLN A N 1
ATOM 656 C CA . GLN A 1 92 ? 7.258 -4.775 -13.309 1.00 92.00 92 GLN A CA 1
ATOM 657 C C . GLN A 1 92 ? 8.768 -4.982 -13.483 1.00 92.00 92 GLN A C 1
ATOM 659 O O . GLN A 1 92 ? 9.208 -6.049 -13.904 1.00 92.00 92 GLN A O 1
ATOM 664 N N . ASP A 1 93 ? 9.573 -3.969 -13.172 1.00 94.44 93 ASP A N 1
ATOM 665 C CA . ASP A 1 93 ? 11.025 -4.058 -13.272 1.00 94.44 93 ASP A CA 1
ATOM 666 C C . ASP A 1 93 ? 11.655 -4.884 -12.129 1.00 94.44 93 ASP A C 1
ATOM 668 O O . ASP A 1 93 ? 11.006 -5.329 -11.175 1.00 94.44 93 ASP A O 1
ATOM 672 N N . ALA A 1 94 ? 12.970 -5.098 -12.231 1.00 95.25 94 ALA A N 1
ATOM 673 C CA . ALA A 1 94 ? 13.733 -5.852 -11.242 1.00 95.25 94 ALA A CA 1
ATOM 674 C C . ALA A 1 94 ? 13.679 -5.224 -9.835 1.00 95.25 94 ALA A C 1
ATOM 676 O O . ALA A 1 94 ? 13.695 -5.952 -8.839 1.00 95.25 94 ALA A O 1
ATOM 677 N N . GLN A 1 95 ? 13.583 -3.894 -9.735 1.00 95.25 95 GLN A N 1
ATOM 678 C CA . GLN A 1 95 ? 13.497 -3.202 -8.449 1.00 95.25 95 GLN A CA 1
ATOM 679 C C . GLN A 1 95 ? 12.132 -3.444 -7.800 1.00 95.25 95 GLN A C 1
ATOM 681 O O . GLN A 1 95 ? 12.061 -3.728 -6.602 1.00 95.25 95 GLN A O 1
ATOM 686 N N . ALA A 1 96 ? 11.056 -3.420 -8.584 1.00 94.38 96 ALA A N 1
ATOM 687 C CA . ALA A 1 96 ? 9.714 -3.723 -8.111 1.00 94.38 96 ALA A CA 1
ATOM 688 C C . ALA A 1 96 ? 9.585 -5.181 -7.640 1.00 94.38 96 ALA A C 1
ATOM 690 O O . ALA A 1 96 ? 8.980 -5.456 -6.600 1.00 94.38 96 ALA A O 1
ATOM 691 N N . MET A 1 97 ? 10.222 -6.124 -8.339 1.00 95.69 97 MET A N 1
ATOM 692 C CA . MET A 1 97 ? 10.282 -7.525 -7.906 1.00 95.69 97 MET A CA 1
ATOM 693 C C . MET A 1 97 ? 11.067 -7.717 -6.602 1.00 95.69 97 MET A C 1
ATOM 695 O O . MET A 1 97 ? 10.654 -8.506 -5.741 1.00 95.69 97 MET A O 1
ATOM 699 N N . ALA A 1 98 ? 12.159 -6.971 -6.415 1.00 96.44 98 ALA A N 1
ATOM 700 C CA . ALA A 1 98 ? 12.891 -6.954 -5.152 1.00 96.44 98 ALA A CA 1
ATOM 701 C C . ALA A 1 98 ? 12.022 -6.387 -4.016 1.00 96.44 98 ALA A C 1
ATOM 703 O O . ALA A 1 98 ? 11.898 -7.021 -2.967 1.00 96.44 98 ALA A O 1
ATOM 704 N N . ALA A 1 99 ? 11.334 -5.264 -4.248 1.00 95.69 99 ALA A N 1
ATOM 705 C CA . ALA A 1 99 ? 10.414 -4.667 -3.280 1.00 95.69 99 ALA A CA 1
ATOM 706 C C . ALA A 1 99 ? 9.296 -5.642 -2.866 1.00 95.69 99 ALA A C 1
ATOM 708 O O . ALA A 1 99 ? 9.075 -5.855 -1.675 1.00 95.69 99 ALA A O 1
ATOM 709 N N . ARG A 1 100 ? 8.656 -6.330 -3.822 1.00 95.88 100 ARG A N 1
ATOM 710 C CA . ARG A 1 100 ? 7.636 -7.367 -3.545 1.00 95.88 100 ARG A CA 1
ATOM 711 C C . ARG A 1 100 ? 8.158 -8.516 -2.692 1.00 95.88 100 ARG A C 1
ATOM 713 O O . ARG A 1 100 ? 7.415 -9.104 -1.909 1.00 95.88 100 ARG A O 1
ATOM 720 N N . THR A 1 101 ? 9.417 -8.886 -2.879 1.00 96.44 101 THR A N 1
ATOM 721 C CA . THR A 1 101 ? 10.062 -9.934 -2.081 1.00 96.44 101 THR A CA 1
ATOM 722 C C . THR A 1 101 ? 10.308 -9.456 -0.652 1.00 96.44 101 THR A C 1
ATOM 724 O O . THR A 1 101 ? 10.010 -10.190 0.285 1.00 96.44 101 THR A O 1
ATOM 727 N N . LEU A 1 102 ? 10.743 -8.205 -0.472 1.00 96.75 102 LEU A N 1
ATOM 728 C CA . LEU A 1 102 ? 10.907 -7.599 0.853 1.00 96.75 102 LEU A CA 1
ATOM 729 C C . LEU A 1 102 ? 9.584 -7.511 1.622 1.00 96.75 102 LEU A C 1
ATOM 731 O O . LEU A 1 102 ? 9.540 -7.909 2.782 1.00 96.75 102 LEU A O 1
ATOM 735 N N . PHE A 1 103 ? 8.503 -7.067 0.972 1.00 94.62 103 PHE A N 1
ATOM 736 C CA . PHE A 1 103 ? 7.173 -7.048 1.589 1.00 94.62 103 PHE A CA 1
ATOM 737 C C . PHE A 1 103 ? 6.733 -8.445 2.025 1.00 94.62 103 PHE A C 1
ATOM 739 O O . PHE A 1 103 ? 6.354 -8.622 3.177 1.00 94.62 103 PHE A O 1
ATOM 746 N N . ARG A 1 104 ? 6.863 -9.456 1.153 1.00 93.75 104 ARG A N 1
ATOM 747 C CA . ARG A 1 104 ? 6.515 -10.844 1.500 1.00 93.75 104 ARG A CA 1
ATOM 748 C C . ARG A 1 104 ? 7.320 -11.372 2.685 1.00 93.75 104 ARG A C 1
ATOM 750 O O . ARG A 1 104 ? 6.749 -12.018 3.556 1.00 93.75 104 ARG A O 1
ATOM 757 N N . HIS A 1 105 ? 8.620 -11.081 2.749 1.00 96.06 105 HIS A N 1
ATOM 758 C CA . HIS A 1 105 ? 9.449 -11.472 3.893 1.00 96.06 105 HIS A CA 1
ATOM 759 C C . HIS A 1 105 ? 9.055 -10.771 5.196 1.00 96.06 105 HIS A C 1
ATOM 761 O O . HIS A 1 105 ? 9.201 -11.362 6.261 1.00 96.06 105 HIS A O 1
ATOM 767 N N . ALA A 1 106 ? 8.540 -9.546 5.117 1.00 91.44 106 ALA A N 1
ATOM 768 C CA . ALA A 1 106 ? 8.022 -8.802 6.260 1.00 91.44 106 ALA A CA 1
ATOM 769 C C . ALA A 1 106 ? 6.563 -9.158 6.618 1.00 91.44 106 ALA A C 1
ATOM 771 O O . ALA A 1 106 ? 5.998 -8.539 7.513 1.00 91.44 106 ALA A O 1
ATOM 772 N N . GLY A 1 107 ? 5.940 -10.117 5.919 1.00 90.06 107 GLY A N 1
ATOM 773 C CA . GLY A 1 107 ? 4.526 -10.471 6.103 1.00 90.06 107 GLY A CA 1
ATOM 774 C C . GLY A 1 107 ? 3.534 -9.467 5.501 1.00 90.06 107 GLY A C 1
ATOM 775 O O . GLY A 1 107 ? 2.336 -9.577 5.738 1.00 90.06 107 GLY A O 1
ATOM 776 N N . GLY A 1 108 ? 4.014 -8.499 4.719 1.00 90.06 108 GLY A N 1
ATOM 777 C CA . GLY A 1 108 ? 3.198 -7.502 4.040 1.00 90.06 108 GLY A CA 1
ATOM 778 C C . GLY A 1 108 ? 2.648 -7.961 2.685 1.00 90.06 108 GLY A C 1
ATOM 779 O O . GLY A 1 108 ? 3.093 -8.946 2.088 1.00 90.06 108 GLY A O 1
ATOM 780 N N . VAL A 1 109 ? 1.691 -7.194 2.167 1.00 91.56 109 VAL A N 1
ATOM 781 C CA . VAL A 1 109 ? 0.962 -7.453 0.920 1.00 91.56 109 VAL A CA 1
ATOM 782 C C . VAL A 1 109 ? 1.325 -6.410 -0.135 1.00 91.56 109 VAL A C 1
ATOM 784 O O . VAL A 1 109 ? 1.363 -5.213 0.134 1.00 91.56 109 VAL A O 1
ATOM 787 N N . VAL A 1 110 ? 1.551 -6.854 -1.373 1.00 94.06 110 VAL A N 1
ATOM 788 C CA . VAL A 1 110 ? 1.727 -5.951 -2.518 1.00 94.06 110 VAL A CA 1
ATOM 789 C C . VAL A 1 110 ? 0.676 -6.251 -3.567 1.00 94.06 110 VAL A C 1
ATOM 791 O O . VAL A 1 110 ? 0.609 -7.365 -4.087 1.00 94.06 110 VAL A O 1
ATOM 794 N N . LEU A 1 111 ? -0.116 -5.240 -3.901 1.00 92.81 111 LEU A N 1
ATOM 795 C CA . LEU A 1 111 ? -1.059 -5.281 -5.004 1.00 92.81 111 LEU A CA 1
ATOM 796 C C . LEU A 1 111 ? -0.330 -4.897 -6.293 1.00 92.81 111 LEU A C 1
ATOM 798 O O . LEU A 1 111 ? 0.325 -3.857 -6.364 1.00 92.81 111 LEU A O 1
ATOM 802 N N . ALA A 1 112 ? -0.447 -5.744 -7.316 1.00 90.12 112 ALA A N 1
ATOM 803 C CA . ALA A 1 112 ? 0.169 -5.510 -8.623 1.00 90.12 112 ALA A CA 1
ATOM 804 C C . ALA A 1 112 ? -0.527 -4.399 -9.427 1.00 90.12 112 ALA A C 1
ATOM 806 O O . ALA A 1 112 ? 0.023 -3.924 -10.413 1.00 90.12 112 ALA A O 1
ATOM 807 N N . SER A 1 113 ? -1.734 -4.006 -9.026 1.00 88.69 113 SER A N 1
ATOM 808 C CA . SER A 1 113 ? -2.495 -2.922 -9.632 1.00 88.69 113 SER A CA 1
ATOM 809 C C . SER A 1 113 ? -3.483 -2.354 -8.622 1.00 88.69 113 SER A C 1
ATOM 811 O O . SER A 1 113 ? -3.915 -3.043 -7.691 1.00 88.69 113 SER A O 1
ATOM 813 N N . ARG A 1 114 ? -3.883 -1.104 -8.840 1.00 87.69 114 ARG A N 1
ATOM 814 C CA . ARG A 1 114 ? -4.960 -0.477 -8.081 1.00 87.69 114 ARG A CA 1
ATOM 815 C C . ARG A 1 114 ? -6.283 -1.214 -8.356 1.00 87.69 114 ARG A C 1
ATOM 817 O O . ARG A 1 114 ? -6.594 -1.458 -9.524 1.00 87.69 114 ARG A O 1
ATOM 824 N N . PRO A 1 115 ? -7.071 -1.584 -7.331 1.00 80.88 115 PRO A N 1
ATOM 825 C CA . PRO A 1 115 ? -8.408 -2.131 -7.542 1.00 80.88 115 PRO A CA 1
ATOM 826 C C . PRO A 1 115 ? -9.292 -1.110 -8.272 1.00 80.88 115 PRO A C 1
ATOM 828 O O . PRO A 1 115 ? -9.412 0.029 -7.826 1.00 80.88 115 PRO A O 1
ATOM 831 N N . ALA A 1 116 ? -9.908 -1.507 -9.389 1.00 72.50 116 ALA A N 1
ATOM 832 C CA . ALA A 1 116 ? -10.743 -0.615 -10.202 1.00 72.50 116 ALA A CA 1
ATOM 833 C C . ALA A 1 116 ? -12.074 -0.247 -9.523 1.00 72.50 116 ALA A C 1
ATOM 835 O O . ALA A 1 116 ? -12.659 0.790 -9.823 1.00 72.50 116 ALA A O 1
ATOM 836 N N . ILE A 1 117 ? -12.560 -1.102 -8.618 1.00 64.50 117 ILE A N 1
ATOM 837 C CA . ILE A 1 117 ? -13.811 -0.919 -7.884 1.00 64.50 117 ILE A CA 1
ATOM 838 C C . ILE A 1 117 ? -13.567 -1.343 -6.437 1.00 64.50 117 ILE A C 1
ATOM 840 O O . ILE A 1 117 ? -13.171 -2.479 -6.177 1.00 64.50 117 ILE A O 1
ATOM 844 N N . ILE A 1 118 ? -13.825 -0.434 -5.497 1.00 58.28 118 ILE A N 1
ATOM 845 C CA . ILE A 1 118 ? -14.023 -0.773 -4.086 1.00 58.28 118 ILE A CA 1
ATOM 846 C C . ILE A 1 118 ? -15.534 -0.938 -3.944 1.00 58.28 118 ILE A C 1
ATOM 848 O O . ILE A 1 118 ? -16.246 0.057 -3.853 1.00 58.28 118 ILE A O 1
ATOM 852 N N . SER A 1 119 ? -16.042 -2.166 -4.063 1.00 46.50 119 SER A N 1
ATOM 853 C CA . SER A 1 119 ? -17.487 -2.402 -3.976 1.00 46.50 119 SER A CA 1
ATOM 854 C C . SER A 1 119 ? -17.923 -2.278 -2.516 1.00 46.50 119 SER A C 1
ATOM 856 O O . SER A 1 119 ? -17.445 -3.073 -1.702 1.00 46.50 119 SER A O 1
ATOM 858 N N . PRO A 1 120 ? -18.816 -1.337 -2.156 1.00 45.03 120 PRO A N 1
ATOM 859 C CA . PRO A 1 120 ? -19.598 -1.488 -0.943 1.00 45.03 120 PRO A CA 1
ATOM 860 C C . PRO A 1 120 ? -20.593 -2.617 -1.231 1.00 45.03 120 PRO A C 1
ATOM 862 O O . PRO A 1 120 ? -21.339 -2.541 -2.207 1.00 45.03 120 PRO A O 1
ATOM 865 N N . TYR A 1 121 ? -20.524 -3.710 -0.480 1.00 47.47 121 TYR A N 1
ATOM 866 C CA . TYR A 1 121 ? -21.631 -4.665 -0.462 1.00 47.47 121 TYR A CA 1
ATOM 867 C C . TYR A 1 121 ? -22.823 -4.036 0.260 1.00 47.47 121 TYR A C 1
ATOM 869 O O . TYR A 1 121 ? -22.579 -3.316 1.258 1.00 47.47 121 TYR A O 1
#

Foldseek 3Di:
DDDPPPDPPPPDPAAEAEDPAQCLPPVNLLVVVLVLVVVQCVVVVVPDPDSDPPADDPDDRSHHYEYENEQDLPSLQVNVVRVRQHYEHQHDDPSNVVSCVVSVVVVGYYDNHDDPDPDDD

pLDDT: mean 79.06, std 20.03, range [38.31, 96.75]